Protein AF-A0A655JQD0-F1 (afdb_monomer)

Mean predicted aligned error: 3.16 Å

Secondary structure (DSSP, 8-state):
-PPPPSS-----SSSS-PPPSS-SSHHHHHHHHHHHT-HHHHHHHHHHHTTS--

Solvent-accessible surface area (backbone atoms only — not comparable to full-atom values): 3727 Å² total; per-residue (Å²): 138,89,84,80,82,89,80,66,93,80,80,73,97,52,100,63,89,73,83,71,66,60,71,95,52,57,68,63,48,51,53,51,25,57,75,69,73,38,48,72,58,54,54,51,48,47,58,53,41,70,69,55,86,131

Sequence (54 aa):
MVRVATDAPVTLSTPTDRLPLVAADPERTAELATRFGVESSIARLQKALDTLPG

Structure (mmCIF, N/CA/C/O backbone):
data_AF-A0A655JQD0-F1
#
_entry.id   AF-A0A655JQD0-F1
#
loop_
_atom_site.group_PDB
_atom_site.id
_atom_site.type_symbol
_atom_site.label_atom_id
_atom_site.label_alt_id
_atom_site.label_comp_id
_atom_site.label_asym_id
_atom_site.label_entity_id
_atom_site.label_seq_id
_atom_site.pdbx_PDB_ins_code
_atom_site.Cartn_x
_atom_site.Cartn_y
_atom_site.Cartn_z
_atom_site.occupancy
_atom_site.B_iso_or_equiv
_atom_site.auth_seq_id
_atom_site.auth_comp_id
_atom_site.auth_asym_id
_atom_site.auth_atom_id
_atom_site.pdbx_PDB_model_num
ATOM 1 N N . MET A 1 1 ? 6.691 -35.667 8.733 1.00 77.00 1 MET A N 1
ATOM 2 C CA . MET A 1 1 ? 6.516 -34.688 7.637 1.00 77.00 1 MET A CA 1
ATOM 3 C C . MET A 1 1 ? 5.232 -33.921 7.902 1.00 77.00 1 MET A C 1
ATOM 5 O O . MET A 1 1 ? 4.231 -34.563 8.191 1.00 77.00 1 MET A O 1
ATOM 9 N N . VAL A 1 2 ? 5.255 -32.590 7.845 1.00 90.38 2 VAL A N 1
ATOM 10 C CA . VAL A 1 2 ? 4.045 -31.754 7.952 1.00 90.38 2 VAL A CA 1
ATOM 11 C C . VAL A 1 2 ? 3.544 -31.468 6.530 1.00 90.38 2 VAL A C 1
ATOM 13 O O . VAL A 1 2 ? 4.347 -31.072 5.688 1.00 90.38 2 VAL A O 1
ATOM 16 N N . ARG A 1 3 ? 2.258 -31.727 6.237 1.00 93.62 3 ARG A N 1
ATOM 17 C CA . ARG A 1 3 ? 1.637 -31.459 4.923 1.00 93.62 3 ARG A CA 1
ATOM 18 C C . ARG A 1 3 ? 0.894 -30.125 4.955 1.00 93.62 3 ARG A C 1
ATOM 20 O O . ARG A 1 3 ? 0.126 -29.881 5.879 1.00 93.62 3 ARG A O 1
ATOM 27 N N . VAL A 1 4 ? 1.108 -29.302 3.932 1.00 95.62 4 VAL A N 1
ATOM 28 C CA . VAL A 1 4 ? 0.356 -28.060 3.697 1.00 95.62 4 VAL A CA 1
ATOM 29 C C . VAL A 1 4 ? -0.872 -28.341 2.828 1.00 95.62 4 VAL A C 1
ATOM 31 O O . VAL A 1 4 ? -0.855 -29.274 2.024 1.00 95.62 4 VAL A O 1
ATOM 34 N N . ALA A 1 5 ? -1.927 -27.540 2.976 1.00 96.50 5 ALA A N 1
ATOM 35 C CA . ALA A 1 5 ? -3.065 -27.569 2.062 1.00 96.50 5 ALA A CA 1
ATOM 36 C C . ALA A 1 5 ? -2.707 -26.807 0.777 1.00 96.50 5 ALA A C 1
ATOM 38 O O . ALA A 1 5 ? -2.366 -25.629 0.838 1.00 96.50 5 ALA A O 1
ATOM 39 N N . THR A 1 6 ? -2.764 -27.481 -0.373 1.00 96.50 6 THR A N 1
ATOM 40 C CA . THR A 1 6 ? -2.385 -26.910 -1.681 1.00 96.50 6 THR A CA 1
ATOM 41 C C . THR A 1 6 ? -3.565 -26.377 -2.489 1.00 96.50 6 THR A C 1
ATOM 43 O O . THR A 1 6 ? -3.343 -25.747 -3.513 1.00 96.50 6 THR A O 1
ATOM 46 N N . ASP A 1 7 ? -4.796 -26.632 -2.041 1.00 96.75 7 ASP A N 1
ATOM 47 C CA . ASP A 1 7 ? -6.040 -26.253 -2.728 1.00 96.75 7 ASP A CA 1
ATOM 48 C C . ASP A 1 7 ? -7.022 -25.589 -1.749 1.00 96.75 7 ASP A C 1
ATOM 50 O O . ASP A 1 7 ? -8.215 -25.878 -1.687 1.00 96.75 7 ASP A O 1
ATOM 54 N N . ALA A 1 8 ? -6.477 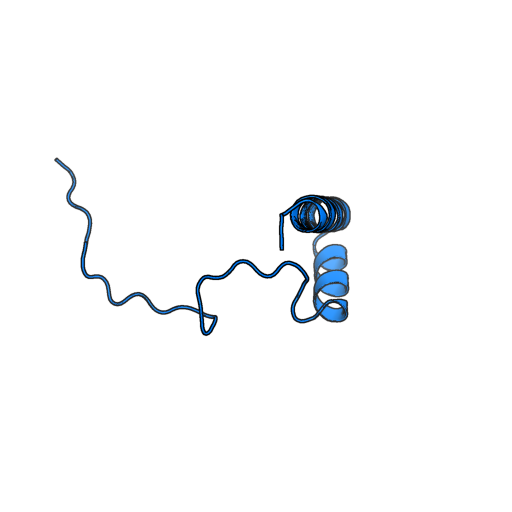-24.749 -0.868 1.00 97.56 8 ALA A N 1
ATOM 55 C CA . ALA A 1 8 ? -7.312 -23.922 -0.014 1.00 97.56 8 ALA A CA 1
ATOM 56 C C . ALA A 1 8 ? -8.069 -22.902 -0.889 1.00 97.56 8 ALA A C 1
ATOM 58 O O . ALA A 1 8 ? -7.461 -22.320 -1.789 1.00 97.56 8 ALA A O 1
ATOM 59 N N . PRO A 1 9 ? -9.358 -22.630 -0.617 1.00 96.88 9 PRO A N 1
ATOM 60 C CA . PRO A 1 9 ? -10.145 -21.662 -1.376 1.00 96.88 9 PRO A CA 1
ATOM 61 C C . PRO A 1 9 ? -9.744 -20.226 -1.000 1.00 96.88 9 PRO A C 1
ATOM 63 O O . PRO A 1 9 ? -10.433 -19.540 -0.248 1.00 96.88 9 PRO A O 1
ATOM 66 N N . VAL A 1 10 ? -8.581 -19.786 -1.480 1.00 97.56 10 VAL A N 1
ATOM 67 C CA . VAL A 1 10 ? -8.030 -18.455 -1.204 1.00 97.56 10 VAL A CA 1
ATOM 68 C C . VAL A 1 10 ? -8.862 -17.381 -1.905 1.00 97.56 10 VAL A C 1
ATOM 70 O O . VAL A 1 10 ? -9.144 -17.473 -3.097 1.00 97.56 10 VAL A O 1
ATOM 73 N N . THR A 1 11 ? -9.203 -16.324 -1.169 1.00 98.12 11 THR A N 1
ATOM 74 C CA . THR A 1 11 ? -9.872 -15.126 -1.693 1.00 98.12 11 THR A CA 1
ATOM 75 C C . THR A 1 11 ? -8.965 -13.908 -1.549 1.00 98.12 11 THR A C 1
ATOM 77 O O . THR A 1 11 ? -8.380 -13.708 -0.484 1.00 98.12 11 THR A O 1
ATOM 80 N N . LEU A 1 12 ? -8.882 -13.068 -2.583 1.00 98.00 12 LEU A N 1
ATOM 81 C CA . LEU A 1 12 ? -8.131 -11.811 -2.546 1.00 98.00 12 LEU A CA 1
ATOM 82 C C . LEU A 1 12 ? -9.049 -10.640 -2.178 1.00 98.00 12 LEU A C 1
ATOM 84 O O . LEU A 1 12 ? -10.202 -10.585 -2.599 1.00 98.00 12 LEU A O 1
ATOM 88 N N . SER A 1 13 ? -8.528 -9.685 -1.408 1.00 97.69 13 SER A N 1
ATOM 89 C CA . SER A 1 13 ? -9.227 -8.428 -1.102 1.00 97.69 13 SER A CA 1
ATOM 90 C C . SER A 1 13 ? -9.215 -7.437 -2.271 1.00 97.69 13 SER A C 1
ATOM 92 O O . SER A 1 13 ? -9.978 -6.472 -2.268 1.00 97.69 13 SER A O 1
ATOM 94 N N . THR A 1 14 ? -8.357 -7.667 -3.265 1.00 97.50 14 THR A N 1
ATOM 95 C CA . THR A 1 14 ? -8.190 -6.856 -4.474 1.00 97.50 14 THR A CA 1
ATOM 96 C C . THR A 1 14 ? -8.496 -7.677 -5.732 1.00 97.50 14 THR A C 1
ATOM 98 O O . THR A 1 14 ? -8.406 -8.904 -5.699 1.00 97.50 14 THR A O 1
ATOM 101 N N . PRO A 1 15 ? -8.809 -7.032 -6.876 1.00 97.19 15 PRO A N 1
ATOM 102 C CA . PRO A 1 15 ? -9.074 -7.744 -8.132 1.00 97.19 15 PRO A 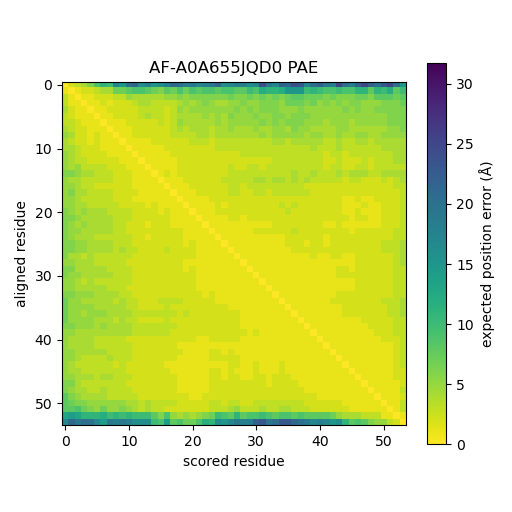CA 1
ATOM 103 C C . PRO A 1 15 ? -7.875 -8.528 -8.683 1.00 97.19 15 PRO A C 1
ATOM 105 O O . PRO A 1 15 ? -8.055 -9.492 -9.418 1.00 97.19 15 PRO A O 1
ATOM 108 N N . THR A 1 16 ? -6.653 -8.090 -8.366 1.00 96.94 16 THR A N 1
ATOM 109 C CA . THR A 1 16 ? -5.399 -8.739 -8.779 1.00 96.94 16 THR A CA 1
ATOM 110 C C . THR A 1 16 ? -4.394 -8.717 -7.633 1.00 96.94 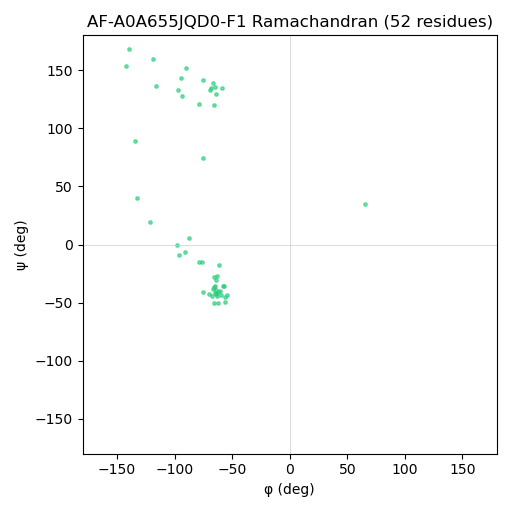16 THR A C 1
ATOM 112 O O . THR A 1 16 ? -4.577 -7.987 -6.657 1.00 96.94 16 THR A O 1
ATOM 115 N N . ASP A 1 17 ? -3.317 -9.477 -7.783 1.00 97.31 17 ASP A N 1
ATOM 116 C CA . ASP A 1 17 ? -2.164 -9.538 -6.882 1.00 97.31 17 ASP A CA 1
ATOM 117 C C . ASP A 1 17 ? -1.078 -8.489 -7.195 1.00 97.31 17 ASP A C 1
ATOM 119 O O . ASP A 1 17 ? -0.016 -8.483 -6.569 1.00 97.31 17 ASP A O 1
ATOM 123 N N . ARG A 1 18 ? -1.325 -7.581 -8.149 1.00 96.44 18 ARG A N 1
ATOM 124 C CA . ARG A 1 18 ? -0.365 -6.533 -8.505 1.00 96.44 18 ARG A CA 1
ATOM 125 C C . ARG A 1 18 ? -0.153 -5.585 -7.328 1.00 96.44 18 ARG A C 1
ATOM 127 O O . ARG A 1 18 ? -1.105 -5.027 -6.786 1.00 96.44 18 ARG A O 1
ATOM 134 N N . LEU A 1 19 ? 1.113 -5.352 -6.990 1.00 96.56 19 LEU A N 1
ATOM 135 C CA . LEU A 1 19 ? 1.510 -4.381 -5.976 1.00 96.56 19 LEU A CA 1
ATOM 136 C C . LEU A 1 19 ? 1.163 -2.954 -6.449 1.00 96.56 19 LEU A C 1
ATOM 138 O O . LEU A 1 19 ? 1.676 -2.533 -7.490 1.00 96.56 19 LEU A O 1
ATOM 142 N N . PRO A 1 20 ? 0.319 -2.196 -5.725 1.00 96.12 20 PRO A N 1
ATOM 143 C CA . PRO A 1 20 ? 0.076 -0.799 -6.057 1.00 96.12 20 PRO A CA 1
ATOM 144 C C . PRO A 1 20 ? 1.331 0.044 -5.801 1.00 96.12 20 PRO A C 1
ATOM 146 O O . PRO A 1 20 ? 1.962 -0.071 -4.752 1.00 96.12 20 PRO A O 1
ATOM 149 N N . LEU A 1 21 ? 1.674 0.915 -6.753 1.00 97.06 21 LEU A N 1
ATOM 150 C CA . LEU A 1 21 ? 2.818 1.831 -6.631 1.00 97.06 21 LEU A CA 1
ATOM 151 C C . LEU A 1 21 ? 2.507 3.059 -5.761 1.00 97.06 21 LEU A C 1
ATOM 153 O O . LEU A 1 21 ? 3.413 3.761 -5.325 1.00 97.06 21 LEU A O 1
ATOM 157 N N . VAL A 1 22 ? 1.224 3.307 -5.495 1.00 97.12 22 VAL A N 1
ATOM 158 C CA . VAL A 1 22 ? 0.718 4.383 -4.636 1.00 97.12 22 VAL A CA 1
ATOM 159 C C . VAL A 1 22 ? -0.483 3.881 -3.842 1.00 97.12 22 VAL A C 1
ATOM 161 O O . VAL A 1 22 ? -1.191 2.973 -4.281 1.00 97.12 22 VAL A O 1
ATOM 164 N N . ALA A 1 23 ? -0.744 4.474 -2.678 1.00 97.75 23 ALA A N 1
ATOM 165 C CA . ALA A 1 23 ? -1.928 4.143 -1.890 1.00 97.75 23 ALA A CA 1
ATOM 166 C C . ALA A 1 23 ? -3.221 4.390 -2.690 1.00 97.75 23 ALA A C 1
ATOM 168 O O . ALA A 1 23 ? -3.383 5.439 -3.308 1.00 97.75 23 ALA A O 1
ATOM 169 N N . ALA A 1 24 ? -4.161 3.442 -2.636 1.00 97.00 24 ALA A N 1
ATOM 170 C CA . ALA A 1 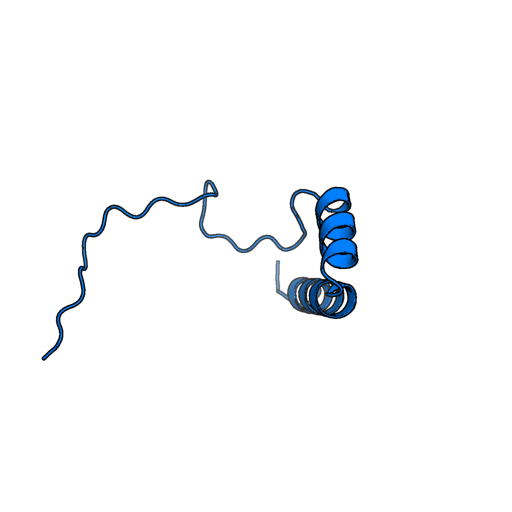24 ? -5.463 3.582 -3.295 1.00 97.00 24 ALA A CA 1
ATOM 171 C C . ALA A 1 24 ? -6.324 4.709 -2.686 1.00 97.00 24 ALA A C 1
ATOM 173 O O . ALA A 1 24 ? -7.142 5.298 -3.383 1.00 97.00 24 ALA A O 1
ATOM 174 N N . ASP A 1 25 ? -6.119 5.008 -1.398 1.00 98.31 25 ASP A N 1
ATOM 175 C CA . ASP A 1 25 ? -6.732 6.126 -0.672 1.00 98.31 25 ASP A CA 1
ATOM 176 C C . ASP A 1 25 ? -5.644 6.838 0.160 1.00 98.31 25 ASP A C 1
ATOM 178 O O . ASP A 1 25 ? -5.348 6.424 1.291 1.00 98.31 25 ASP A O 1
ATOM 182 N N . PRO A 1 26 ? -4.959 7.844 -0.417 1.00 97.50 26 PRO A N 1
ATOM 183 C CA . PRO A 1 26 ? -3.823 8.498 0.230 1.00 97.50 26 PRO A CA 1
ATOM 184 C C . PRO A 1 26 ? -4.192 9.247 1.513 1.00 97.50 26 PRO A C 1
ATOM 186 O O . PRO A 1 26 ? -3.439 9.189 2.485 1.00 97.50 26 PRO A O 1
ATOM 189 N N . GLU A 1 27 ? -5.348 9.914 1.540 1.00 98.31 27 GLU A N 1
ATOM 190 C CA . GLU A 1 27 ? -5.793 10.714 2.688 1.00 98.31 27 GLU A CA 1
ATOM 191 C C . GLU A 1 27 ? -6.068 9.820 3.893 1.00 98.31 27 GLU A C 1
ATOM 193 O O . GLU A 1 27 ? -5.505 10.022 4.973 1.00 98.31 27 GLU A O 1
ATOM 198 N N . ARG A 1 28 ? -6.847 8.753 3.687 1.00 98.50 28 ARG A N 1
ATOM 199 C CA . ARG A 1 28 ? -7.138 7.787 4.746 1.00 98.50 28 ARG A CA 1
ATOM 200 C C . ARG A 1 28 ? -5.889 7.045 5.207 1.00 98.50 28 ARG A C 1
ATOM 202 O O . ARG A 1 28 ? -5.750 6.730 6.389 1.00 98.50 28 ARG A O 1
ATOM 209 N N . THR A 1 29 ? -4.969 6.753 4.289 1.00 98.50 29 THR A N 1
ATOM 210 C CA . THR A 1 29 ? -3.694 6.113 4.639 1.00 98.50 29 THR A CA 1
ATOM 211 C C . THR A 1 29 ? -2.858 7.020 5.539 1.00 98.50 29 THR A C 1
ATOM 213 O O . THR A 1 29 ? -2.316 6.539 6.534 1.00 98.50 29 THR A O 1
ATOM 216 N N . ALA A 1 30 ? -2.789 8.321 5.241 1.00 98.25 30 ALA A N 1
ATOM 217 C CA . ALA A 1 30 ? -2.092 9.295 6.077 1.00 98.25 30 ALA A CA 1
ATOM 218 C C . ALA A 1 30 ? -2.737 9.418 7.469 1.00 98.25 30 ALA A C 1
ATOM 220 O O . ALA A 1 30 ? -2.029 9.363 8.474 1.00 98.25 30 ALA A O 1
ATOM 221 N N . GLU A 1 31 ? -4.0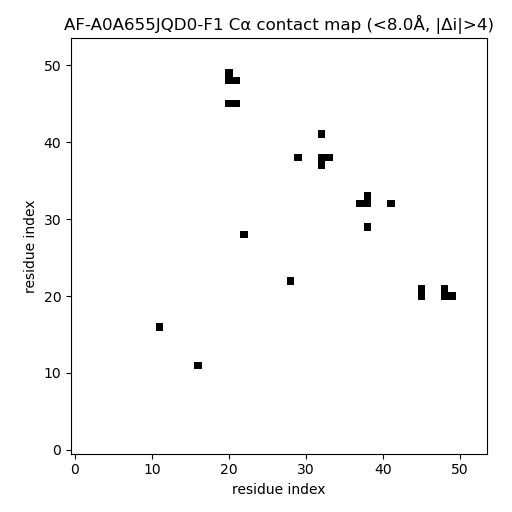71 9.489 7.542 1.00 98.75 31 GLU A N 1
ATOM 222 C CA . GLU A 1 31 ? -4.808 9.525 8.812 1.00 98.75 31 GLU A CA 1
ATOM 223 C C . GLU A 1 31 ? -4.477 8.310 9.695 1.00 98.75 31 GLU A C 1
ATOM 225 O O . GLU A 1 31 ? -4.124 8.450 10.869 1.00 98.75 31 GLU A O 1
ATOM 230 N N . LEU A 1 32 ? -4.548 7.103 9.126 1.00 98.81 32 LEU A N 1
ATOM 231 C CA . LEU A 1 32 ? -4.252 5.868 9.851 1.00 98.81 32 LEU A CA 1
ATOM 232 C C . LEU A 1 32 ? -2.777 5.774 10.244 1.00 98.81 32 LEU A C 1
ATOM 234 O O . LEU A 1 32 ? -2.471 5.328 11.350 1.00 98.81 32 LEU A O 1
ATOM 238 N N . ALA A 1 33 ? -1.864 6.212 9.376 1.00 98.69 33 ALA A N 1
ATOM 239 C CA . ALA A 1 33 ? -0.439 6.222 9.677 1.00 98.69 33 ALA A CA 1
ATOM 240 C C . ALA A 1 33 ? -0.138 7.086 10.907 1.00 98.69 33 ALA A C 1
ATOM 242 O O . ALA A 1 33 ? 0.592 6.636 11.791 1.00 98.69 33 ALA A O 1
ATOM 243 N N . THR A 1 34 ? -0.760 8.265 11.002 1.00 98.62 34 THR A N 1
ATOM 244 C CA . THR A 1 34 ? -0.650 9.132 12.180 1.00 98.62 34 THR A CA 1
ATOM 245 C C . THR A 1 34 ? -1.304 8.531 13.405 1.00 98.62 34 THR A C 1
ATOM 247 O O . THR A 1 34 ? -0.698 8.491 14.475 1.00 98.62 34 THR A O 1
ATOM 250 N N . ARG A 1 35 ? -2.507 7.974 13.260 1.00 98.75 35 ARG A N 1
ATOM 251 C CA . ARG A 1 35 ? -3.202 7.313 14.368 1.00 98.75 35 ARG A CA 1
ATOM 252 C C . ARG A 1 35 ? -2.379 6.184 14.992 1.00 98.75 35 ARG A C 1
ATOM 254 O O . ARG A 1 35 ? -2.464 5.970 16.200 1.00 98.75 35 ARG A O 1
ATOM 261 N N . PHE A 1 36 ? -1.617 5.454 14.183 1.00 98.69 36 PHE A N 1
ATOM 262 C CA . PHE A 1 36 ? -0.811 4.323 14.636 1.00 98.69 36 PHE A CA 1
ATOM 263 C C . PHE A 1 36 ? 0.666 4.668 14.893 1.00 98.69 36 PHE A C 1
ATOM 265 O O . PHE A 1 36 ? 1.411 3.785 15.310 1.00 98.69 36 PHE A O 1
ATOM 272 N N . GLY A 1 37 ? 1.094 5.919 14.683 1.00 98.44 37 GLY A N 1
ATOM 273 C CA . GLY A 1 37 ? 2.475 6.364 14.912 1.00 98.44 37 GLY A CA 1
ATOM 274 C C . GLY A 1 37 ? 3.503 5.707 13.983 1.00 98.44 37 GLY A C 1
ATOM 275 O O . GLY A 1 37 ? 4.615 5.384 14.408 1.00 98.44 37 GLY A O 1
ATOM 276 N N . VAL A 1 38 ? 3.122 5.431 12.730 1.00 98.75 38 VAL A N 1
ATOM 277 C CA . VAL A 1 38 ? 3.945 4.714 11.735 1.00 98.75 38 VAL A CA 1
ATOM 278 C C . VAL A 1 38 ? 4.212 5.523 10.464 1.00 98.75 38 VAL A C 1
ATOM 280 O O . VAL A 1 38 ? 4.604 4.961 9.439 1.00 98.75 38 VAL A O 1
ATOM 283 N N . GLU A 1 39 ? 4.053 6.843 10.505 1.00 98.50 39 GLU A N 1
ATOM 284 C CA . GLU A 1 39 ? 4.191 7.734 9.347 1.00 98.50 39 GLU A CA 1
ATOM 285 C C . GLU A 1 39 ? 5.540 7.568 8.645 1.00 98.50 39 GLU A C 1
ATOM 287 O O . GLU A 1 39 ? 5.604 7.452 7.421 1.00 98.50 39 GLU A O 1
ATOM 292 N N . SER A 1 40 ? 6.626 7.468 9.416 1.0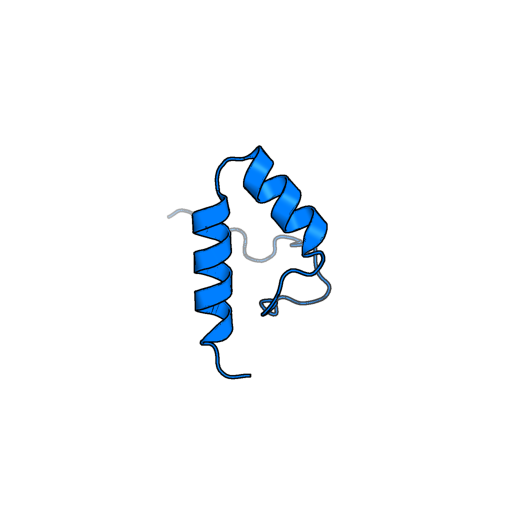0 98.44 40 SER A N 1
ATOM 293 C CA . SER A 1 40 ? 7.974 7.278 8.866 1.00 98.44 40 SER A CA 1
ATOM 294 C C . SER A 1 40 ? 8.138 5.942 8.133 1.00 98.44 40 SER A C 1
ATOM 296 O O . SER A 1 40 ? 8.914 5.841 7.182 1.00 98.44 40 SER A O 1
ATOM 298 N N . SER A 1 41 ? 7.410 4.901 8.539 1.00 98.56 41 SER A N 1
ATOM 299 C CA . SER A 1 41 ? 7.425 3.605 7.858 1.00 98.56 41 SER A CA 1
ATOM 300 C C . SER A 1 41 ? 6.625 3.651 6.561 1.00 98.56 41 SER A C 1
ATOM 302 O O . SER A 1 41 ? 7.108 3.150 5.548 1.00 98.56 41 SER A O 1
ATOM 304 N N . ILE A 1 42 ? 5.468 4.318 6.558 1.00 98.50 42 ILE A N 1
ATOM 305 C CA . ILE A 1 42 ? 4.661 4.516 5.346 1.00 98.50 42 ILE A CA 1
ATOM 306 C C . ILE A 1 42 ? 5.403 5.384 4.321 1.00 98.50 42 ILE A C 1
ATOM 308 O O . ILE A 1 42 ? 5.462 5.026 3.148 1.00 98.50 42 ILE A O 1
ATOM 312 N N . ALA A 1 43 ? 6.069 6.456 4.756 1.00 98.38 43 ALA A N 1
ATOM 313 C CA . ALA A 1 43 ? 6.882 7.289 3.871 1.00 98.38 43 ALA A CA 1
ATOM 314 C C . ALA A 1 43 ? 8.052 6.510 3.243 1.00 98.38 43 ALA A C 1
ATOM 316 O O . ALA A 1 43 ? 8.337 6.648 2.054 1.00 98.38 43 ALA A O 1
ATOM 317 N N . ARG A 1 44 ? 8.725 5.651 4.024 1.00 98.62 44 ARG A N 1
ATOM 318 C CA . ARG A 1 44 ? 9.789 4.779 3.499 1.00 98.62 44 ARG A CA 1
ATOM 319 C C . ARG A 1 44 ? 9.260 3.741 2.515 1.00 98.62 44 ARG A C 1
ATOM 321 O O . ARG A 1 44 ? 9.957 3.451 1.548 1.00 98.62 44 ARG A O 1
ATOM 328 N N . LEU A 1 45 ? 8.061 3.205 2.745 1.00 98.38 45 LEU A N 1
ATOM 329 C CA . LEU A 1 45 ? 7.412 2.300 1.800 1.00 98.38 45 LEU A CA 1
ATOM 330 C C . LEU A 1 45 ? 7.140 3.010 0.472 1.00 98.38 45 LEU A C 1
ATOM 332 O O . LEU A 1 45 ? 7.567 2.498 -0.556 1.00 98.38 45 LEU A O 1
ATOM 336 N N . GLN A 1 46 ? 6.524 4.197 0.489 1.00 98.38 46 GLN A N 1
ATOM 337 C CA . GLN A 1 46 ? 6.286 4.961 -0.742 1.00 98.38 46 GLN A CA 1
ATOM 338 C C . GLN A 1 46 ? 7.597 5.220 -1.487 1.00 98.38 46 GLN A C 1
ATOM 340 O O . GLN A 1 46 ? 7.700 4.914 -2.668 1.00 98.38 46 GLN A O 1
ATOM 345 N N . LYS A 1 47 ? 8.647 5.639 -0.771 1.00 98.38 47 LYS A N 1
ATOM 346 C CA . LYS A 1 47 ? 9.974 5.833 -1.365 1.00 98.38 47 LYS A CA 1
ATOM 347 C C . LYS A 1 47 ? 10.5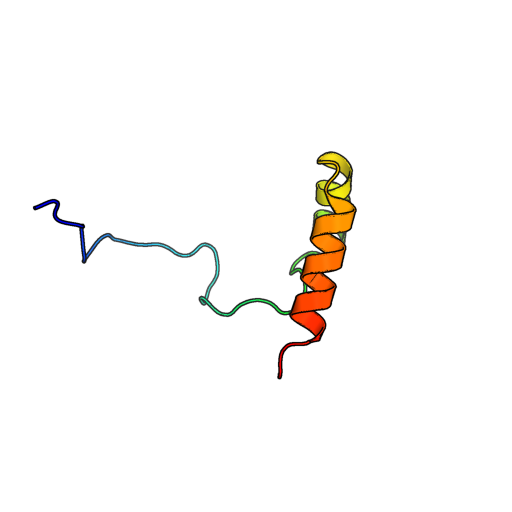30 4.565 -2.020 1.00 98.38 47 LYS A C 1
ATOM 349 O O . LYS A 1 47 ? 11.235 4.667 -3.014 1.00 98.38 47 LYS A O 1
ATOM 354 N N . ALA A 1 48 ? 10.270 3.382 -1.464 1.00 98.38 48 ALA A N 1
ATOM 355 C CA . ALA A 1 48 ? 10.678 2.126 -2.088 1.00 98.38 48 ALA A CA 1
ATOM 356 C C . ALA A 1 48 ? 9.854 1.831 -3.352 1.00 98.38 48 ALA A C 1
ATOM 358 O O . ALA A 1 48 ? 10.427 1.450 -4.371 1.00 98.38 48 ALA A O 1
ATOM 359 N N . LEU A 1 49 ? 8.537 2.052 -3.309 1.00 97.88 49 LEU A N 1
ATOM 360 C CA . LEU A 1 49 ? 7.648 1.881 -4.463 1.00 97.88 49 LEU A CA 1
ATOM 361 C C . LEU A 1 49 ? 8.030 2.812 -5.621 1.00 97.88 49 LEU A C 1
ATOM 363 O O . LEU A 1 49 ? 8.084 2.360 -6.760 1.00 97.88 49 LEU A O 1
ATOM 367 N N . ASP A 1 50 ? 8.403 4.058 -5.320 1.00 97.69 50 ASP A N 1
ATOM 368 C CA . ASP A 1 50 ? 8.862 5.050 -6.302 1.00 97.69 50 ASP A CA 1
ATOM 369 C C . ASP A 1 50 ?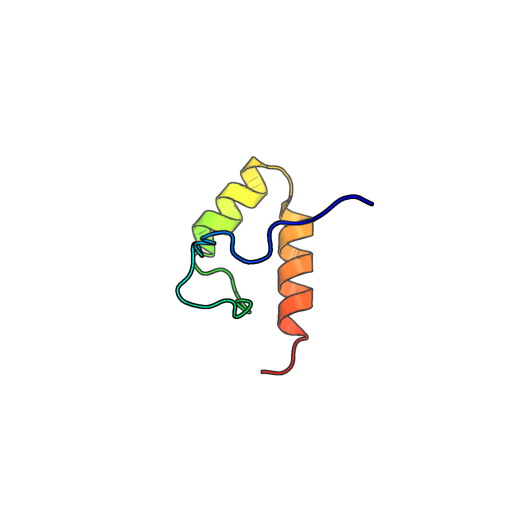 10.136 4.617 -7.057 1.00 97.69 50 ASP A C 1
ATOM 371 O O . ASP A 1 50 ? 10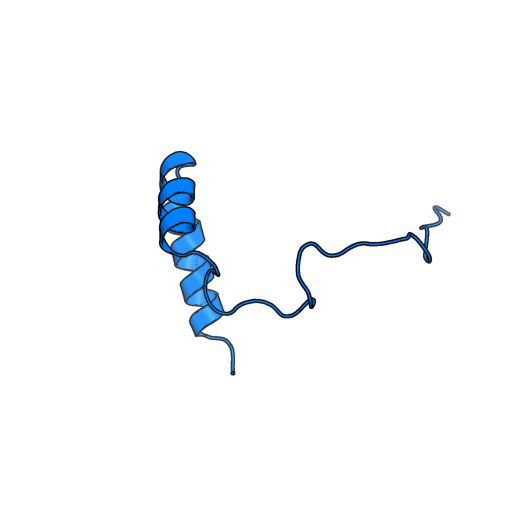.455 5.178 -8.103 1.00 97.69 50 ASP A O 1
ATOM 375 N N . THR A 1 51 ? 10.888 3.632 -6.544 1.00 97.44 51 THR A N 1
ATOM 376 C CA . THR A 1 51 ? 12.105 3.116 -7.203 1.00 97.44 51 THR A CA 1
ATOM 377 C C . THR A 1 51 ? 11.848 1.935 -8.136 1.00 97.44 51 THR A C 1
ATOM 379 O O . THR A 1 51 ? 12.775 1.486 -8.815 1.00 97.44 51 THR A O 1
ATOM 382 N N . LEU A 1 52 ? 10.624 1.404 -8.170 1.00 95.56 52 LEU A N 1
ATOM 383 C CA . LEU A 1 52 ? 10.301 0.260 -9.013 1.00 95.56 52 LEU A CA 1
ATOM 384 C C . LEU A 1 52 ? 10.176 0.682 -10.486 1.00 95.56 52 LEU A C 1
ATOM 386 O O . LEU A 1 52 ? 9.639 1.752 -10.780 1.00 95.56 52 LEU A O 1
ATOM 390 N N . PRO A 1 53 ? 10.647 -0.152 -11.430 1.00 88.50 53 PRO A N 1
ATOM 391 C CA . PRO A 1 53 ? 10.371 0.065 -12.842 1.00 88.50 53 PRO A CA 1
ATOM 392 C C . PRO A 1 53 ? 8.864 -0.089 -13.102 1.00 88.50 53 PRO A C 1
ATOM 394 O O . PRO A 1 53 ? 8.238 -1.011 -12.574 1.00 88.50 53 PRO A O 1
ATOM 397 N N . GLY A 1 54 ? 8.304 0.837 -13.888 1.00 73.12 54 GLY A N 1
ATOM 398 C CA . GLY A 1 54 ? 6.891 0.840 -14.293 1.00 73.12 54 GLY A CA 1
ATOM 399 C C . GLY A 1 54 ? 6.530 -0.255 -15.286 1.00 73.12 54 GLY A C 1
ATOM 400 O O . GLY A 1 54 ? 7.410 -0.638 -16.090 1.00 73.12 54 GLY A O 1
#

pLDDT: mean 96.53, std 4.62, range [73.12, 98.81]

Foldseek 3Di:
DDDDDPDDPDDDPDPDPDDDLDDPDNVVVCVVCVVVVNNVVVVVSNVVSVPDDD

Radius of gyration: 16.02 Å; Cα contacts (8 Å, |Δi|>4): 12; chains: 1; bounding box: 22×45×29 Å

Organism: Mycobacterium tuberculosis (NCBI:txid1773)